Protein AF-F4RNL8-F1 (afdb_monomer)

Structure (mmCIF, N/CA/C/O backbone):
data_AF-F4RNL8-F1
#
_entry.id   AF-F4RNL8-F1
#
loop_
_atom_site.group_PDB
_atom_site.id
_atom_site.type_symbol
_atom_site.label_atom_id
_atom_site.label_alt_id
_atom_site.label_comp_id
_atom_site.label_asym_id
_atom_site.label_entity_id
_atom_site.label_seq_id
_atom_site.pdbx_PDB_ins_code
_atom_site.Cartn_x
_atom_site.Cartn_y
_atom_site.Cartn_z
_atom_site.occupancy
_atom_site.B_iso_or_equiv
_atom_site.auth_seq_id
_atom_site.auth_comp_id
_atom_site.auth_asym_id
_atom_site.auth_atom_id
_atom_site.pdbx_PDB_model_num
ATOM 1 N N . THR A 1 1 ? 5.413 -2.049 4.161 1.00 83.88 1 THR A N 1
ATOM 2 C CA . THR A 1 1 ? 5.158 -0.800 3.401 1.00 83.88 1 THR A CA 1
ATOM 3 C C . THR A 1 1 ? 5.948 0.322 4.050 1.00 83.88 1 THR A C 1
ATOM 5 O O . THR A 1 1 ? 5.922 0.382 5.268 1.00 83.88 1 THR A O 1
ATOM 8 N N . PRO A 1 2 ? 6.685 1.167 3.310 1.00 84.38 2 PRO A N 1
ATOM 9 C CA . PRO A 1 2 ? 7.480 2.242 3.916 1.00 84.38 2 PRO A CA 1
ATOM 10 C C . PRO A 1 2 ? 6.643 3.451 4.366 1.00 84.38 2 PRO A C 1
ATOM 12 O O . PRO A 1 2 ? 7.134 4.284 5.111 1.00 84.38 2 PRO A O 1
ATOM 15 N N . LEU A 1 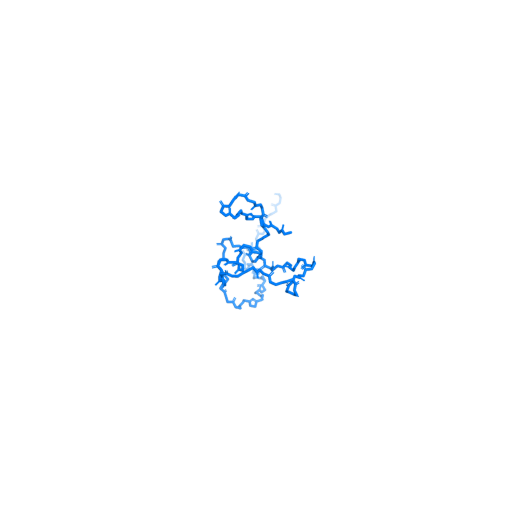3 ? 5.399 3.560 3.893 1.00 91.31 3 LEU A N 1
ATOM 16 C CA . LEU A 1 3 ? 4.457 4.612 4.263 1.00 91.31 3 LEU A CA 1
ATOM 17 C C . LE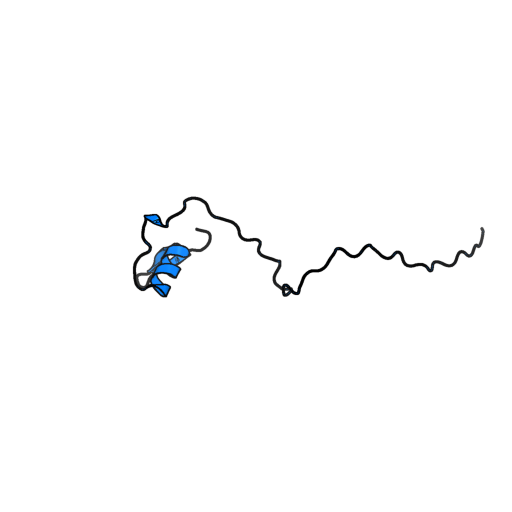U A 1 3 ? 3.074 3.987 4.474 1.00 91.31 3 LEU A C 1
ATOM 19 O O . LEU A 1 3 ? 2.653 3.124 3.688 1.00 91.31 3 LEU A O 1
ATOM 23 N N . TRP A 1 4 ? 2.394 4.417 5.531 1.00 92.81 4 TRP A N 1
ATOM 24 C CA . TRP A 1 4 ? 1.013 4.065 5.839 1.00 92.81 4 TRP A CA 1
ATOM 25 C C . TRP A 1 4 ? 0.099 5.236 5.478 1.00 92.81 4 TRP A C 1
ATOM 27 O O . TRP A 1 4 ? 0.458 6.396 5.657 1.00 92.81 4 TRP A O 1
ATOM 37 N N . ARG A 1 5 ? -1.070 4.924 4.930 1.00 93.06 5 ARG A N 1
ATOM 38 C CA . ARG A 1 5 ? -2.154 5.863 4.623 1.00 93.06 5 ARG A CA 1
ATOM 39 C C . ARG A 1 5 ? -3.355 5.530 5.505 1.00 93.06 5 ARG A C 1
ATOM 41 O O . ARG A 1 5 ? -3.380 4.462 6.109 1.00 93.06 5 ARG A O 1
ATOM 48 N N . ARG A 1 6 ? -4.348 6.412 5.568 1.00 94.50 6 ARG A N 1
ATOM 49 C CA . ARG A 1 6 ? -5.650 6.131 6.189 1.00 94.50 6 ARG A CA 1
ATOM 50 C C . ARG A 1 6 ? -6.744 6.234 5.130 1.00 94.50 6 ARG A C 1
ATOM 52 O O . ARG A 1 6 ? -6.605 7.035 4.207 1.00 94.50 6 ARG A O 1
ATOM 59 N N . ASN A 1 7 ? -7.774 5.399 5.226 1.00 88.12 7 ASN A N 1
ATOM 60 C CA . ASN A 1 7 ? -8.996 5.560 4.431 1.00 88.12 7 ASN A CA 1
ATOM 61 C C . ASN A 1 7 ? -9.970 6.538 5.125 1.00 88.12 7 ASN A C 1
ATOM 63 O O . ASN A 1 7 ? -9.667 7.044 6.206 1.00 88.12 7 ASN A O 1
ATOM 67 N N . GLY A 1 8 ? -11.136 6.794 4.516 1.00 88.00 8 GLY A N 1
ATOM 68 C CA . GLY A 1 8 ? -12.170 7.673 5.088 1.00 88.00 8 GLY A CA 1
ATOM 69 C C . GLY A 1 8 ? -12.733 7.195 6.434 1.00 88.00 8 GLY A C 1
ATOM 70 O O . GLY A 1 8 ? -13.153 8.007 7.245 1.00 88.00 8 GLY A O 1
ATOM 71 N N . GLU A 1 9 ? -12.652 5.894 6.716 1.00 92.00 9 GLU A N 1
ATOM 72 C CA . GLU A 1 9 ? -13.024 5.293 8.007 1.00 92.00 9 GLU A CA 1
ATOM 73 C C . GLU A 1 9 ? -11.887 5.352 9.047 1.00 92.00 9 GLU A C 1
ATOM 75 O O . GLU A 1 9 ? -12.010 4.824 10.149 1.00 92.00 9 GLU A O 1
ATOM 80 N N . GLY A 1 10 ? -10.732 5.929 8.697 1.00 91.50 10 GLY A N 1
ATOM 81 C CA . GLY A 1 10 ? -9.560 6.008 9.568 1.00 91.50 10 GLY A CA 1
ATOM 82 C C . GLY A 1 10 ? -8.736 4.718 9.678 1.00 91.50 10 GLY A C 1
ATOM 83 O O . GLY A 1 10 ? -7.724 4.711 10.384 1.00 91.50 10 GLY A O 1
ATOM 84 N N . LYS A 1 11 ? -9.099 3.647 8.961 1.00 92.62 11 LYS A N 1
ATOM 85 C CA . LYS A 1 11 ? -8.362 2.376 8.927 1.00 92.62 11 LYS A CA 1
ATOM 86 C C . LYS A 1 11 ? -7.019 2.531 8.203 1.00 92.62 11 LYS A C 1
ATOM 88 O O . LYS A 1 11 ? -6.939 3.224 7.181 1.00 92.62 11 LYS A O 1
ATOM 93 N N . PRO A 1 12 ? -5.956 1.865 8.686 1.00 94.19 12 PRO A N 1
ATOM 94 C CA . PRO A 1 12 ? -4.643 1.928 8.062 1.00 94.19 12 PRO A CA 1
ATOM 95 C C . PRO A 1 12 ? -4.623 1.181 6.719 1.00 94.19 12 PRO A C 1
ATOM 97 O O . PRO A 1 12 ? -5.051 0.035 6.610 1.00 94.19 12 PRO A O 1
ATOM 100 N N . LEU A 1 13 ? -4.055 1.817 5.697 1.00 93.88 13 LEU A N 1
ATOM 101 C CA . LEU A 1 13 ? -3.802 1.252 4.375 1.00 93.88 13 LEU A CA 1
ATOM 102 C C . LEU A 1 13 ? -2.316 1.313 4.027 1.00 93.88 13 LEU A C 1
ATOM 104 O O . LEU A 1 13 ? -1.585 2.226 4.413 1.00 93.88 13 LEU A O 1
ATOM 108 N N . CYS A 1 14 ? -1.864 0.359 3.218 1.00 94.44 14 CYS A N 1
ATOM 109 C CA . CYS A 1 14 ? -0.528 0.417 2.641 1.00 94.44 14 CYS A CA 1
ATOM 110 C C . CYS A 1 14 ? -0.422 1.555 1.606 1.00 94.44 14 CYS A C 1
ATOM 112 O O . CYS A 1 14 ? -1.410 1.883 0.947 1.00 94.44 14 CYS A O 1
ATOM 114 N N . ASN A 1 15 ? 0.769 2.131 1.390 1.00 94.50 15 ASN A N 1
ATOM 115 C CA . ASN A 1 15 ? 0.931 3.222 0.417 1.00 94.50 15 ASN A CA 1
ATOM 116 C C . ASN A 1 15 ? 0.465 2.831 -0.994 1.00 94.50 15 ASN A C 1
ATOM 118 O O . ASN A 1 15 ? -0.247 3.594 -1.632 1.00 94.50 15 ASN A O 1
ATOM 122 N N . ALA A 1 16 ? 0.819 1.631 -1.461 1.00 93.81 16 ALA A N 1
ATOM 123 C CA . ALA A 1 16 ? 0.383 1.143 -2.771 1.00 93.81 16 ALA A CA 1
ATOM 124 C C . ALA A 1 16 ? -1.140 0.934 -2.848 1.00 93.81 16 ALA A C 1
ATOM 126 O O . ALA A 1 16 ? -1.733 1.161 -3.892 1.00 93.81 16 ALA A O 1
ATOM 127 N N . CYS A 1 17 ? -1.766 0.523 -1.744 1.00 93.44 17 CYS A N 1
ATOM 128 C CA . CYS A 1 17 ? -3.196 0.252 -1.644 1.00 93.44 17 CYS A CA 1
ATOM 129 C C . CYS A 1 17 ? -3.992 1.560 -1.733 1.00 93.44 17 CYS A C 1
ATOM 131 O O . CYS A 1 17 ? -4.903 1.670 -2.543 1.00 93.44 17 CYS A O 1
ATOM 133 N N . GLY A 1 18 ? -3.593 2.565 -0.945 1.00 94.56 18 GLY A N 1
ATOM 134 C CA . GLY A 1 18 ? -4.242 3.876 -0.957 1.00 94.56 18 GLY A CA 1
ATOM 135 C C . GLY A 1 18 ? -4.017 4.637 -2.263 1.00 94.56 18 GLY A C 1
ATOM 136 O O . GLY A 1 18 ? -4.944 5.249 -2.771 1.00 94.56 18 GLY A O 1
ATOM 137 N N . LEU A 1 19 ? -2.815 4.563 -2.849 1.00 94.00 19 LEU A N 1
ATOM 138 C CA . LEU A 1 19 ? -2.569 5.181 -4.157 1.00 94.00 19 LEU A CA 1
ATOM 139 C C . LEU A 1 19 ? -3.425 4.536 -5.250 1.00 94.00 19 LEU A C 1
ATOM 141 O O . LEU A 1 19 ? -4.066 5.253 -6.005 1.00 94.00 19 LEU A O 1
ATOM 145 N N . PHE A 1 20 ? -3.469 3.204 -5.310 1.00 95.44 20 PHE A N 1
ATOM 146 C CA . PHE A 1 20 ? -4.246 2.498 -6.326 1.00 95.44 20 PHE A CA 1
ATOM 147 C C . PHE A 1 20 ? -5.741 2.824 -6.231 1.00 95.44 20 PHE A C 1
ATOM 149 O O . PHE A 1 20 ? -6.350 3.147 -7.244 1.00 95.44 20 PHE A O 1
ATOM 156 N N . LEU A 1 21 ? -6.304 2.816 -5.018 1.00 93.81 21 LEU A N 1
ATOM 157 C CA . LEU A 1 21 ? -7.707 3.168 -4.801 1.00 93.81 21 LEU A CA 1
ATOM 158 C C . LEU A 1 21 ? -8.010 4.610 -5.231 1.00 93.81 21 LEU A C 1
ATOM 160 O O . LEU A 1 21 ? -9.005 4.843 -5.903 1.00 93.81 21 LEU A O 1
ATOM 164 N N . ASN A 1 22 ? -7.134 5.563 -4.908 1.00 91.25 22 ASN A N 1
ATOM 165 C CA . ASN A 1 22 ? -7.334 6.965 -5.284 1.00 91.25 22 ASN A CA 1
ATOM 166 C C . ASN A 1 22 ? -7.217 7.203 -6.798 1.00 91.25 22 ASN A C 1
ATOM 168 O O . ASN A 1 22 ? -7.876 8.091 -7.323 1.00 91.25 22 ASN A O 1
ATOM 172 N N . LEU A 1 23 ? -6.355 6.450 -7.487 1.00 95.69 23 LEU A N 1
ATOM 173 C CA . LEU A 1 23 ? -6.114 6.594 -8.926 1.00 95.69 23 LEU A CA 1
ATOM 174 C C . LEU A 1 23 ? -7.154 5.853 -9.776 1.00 95.69 23 LEU A C 1
ATOM 176 O O . LEU A 1 23 ? -7.521 6.337 -10.840 1.00 95.69 23 LEU A O 1
ATOM 180 N N . HIS A 1 24 ? -7.607 4.680 -9.327 1.00 95.56 24 HIS A N 1
ATOM 181 C CA . HIS A 1 24 ? -8.453 3.784 -10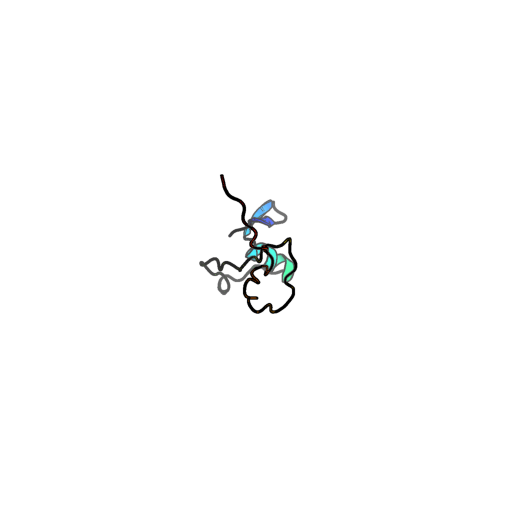.122 1.00 95.56 24 HIS A CA 1
ATOM 182 C C . HIS A 1 24 ? -9.883 3.639 -9.588 1.00 95.56 24 HIS A C 1
ATOM 184 O O . HIS A 1 24 ? -10.712 3.035 -10.259 1.00 95.56 24 HIS A O 1
ATOM 190 N N . GLY A 1 25 ? -10.182 4.125 -8.381 1.00 93.94 25 GLY A N 1
ATOM 191 C CA . GLY A 1 25 ? -11.502 4.002 -7.749 1.00 93.94 25 GLY A CA 1
ATOM 192 C C . GLY A 1 25 ? -11.862 2.589 -7.271 1.00 93.94 25 GLY A C 1
ATOM 193 O O . GLY A 1 25 ? -12.894 2.401 -6.637 1.00 93.94 25 GLY A O 1
ATOM 194 N N . ILE A 1 26 ? -11.009 1.594 -7.528 1.00 92.69 26 ILE A N 1
ATOM 195 C CA . ILE A 1 26 ? -11.215 0.187 -7.165 1.00 92.69 26 ILE A CA 1
ATOM 196 C C . ILE A 1 26 ? -10.102 -0.318 -6.234 1.00 92.69 26 ILE A C 1
ATOM 198 O O . ILE A 1 26 ? -8.987 0.214 -6.251 1.00 92.69 26 ILE A O 1
ATOM 202 N N . PRO A 1 27 ? -10.353 -1.349 -5.404 1.00 90.94 27 PRO A N 1
ATOM 203 C CA . PRO A 1 27 ? -9.326 -1.912 -4.536 1.00 90.94 27 PRO A CA 1
ATOM 204 C C . PRO A 1 27 ? -8.199 -2.573 -5.341 1.00 90.94 27 PRO A C 1
ATOM 206 O O . PRO A 1 27 ? -8.418 -3.175 -6.392 1.00 90.94 27 PRO A O 1
ATOM 209 N N . ARG A 1 28 ? -6.967 -2.494 -4.820 1.00 92.75 28 ARG A N 1
ATOM 210 C CA . ARG A 1 28 ? -5.785 -3.090 -5.460 1.00 92.75 28 ARG A CA 1
ATOM 211 C C . ARG A 1 28 ? -5.920 -4.620 -5.542 1.00 92.75 28 ARG A C 1
ATOM 213 O O . ARG A 1 28 ? -5.976 -5.252 -4.485 1.00 92.75 28 ARG A O 1
ATOM 220 N N . PRO A 1 29 ? -5.871 -5.233 -6.741 1.00 93.19 29 PRO A N 1
ATOM 221 C CA . PRO A 1 29 ? -5.970 -6.682 -6.880 1.00 93.19 29 PRO A CA 1
ATOM 222 C C . PRO A 1 29 ? -4.803 -7.398 -6.194 1.00 93.19 29 PRO A C 1
ATOM 224 O O . PRO A 1 29 ? -3.654 -6.941 -6.243 1.00 93.19 29 PRO A O 1
ATOM 227 N N . ALA A 1 30 ? -5.079 -8.565 -5.607 1.00 89.69 30 ALA A N 1
ATOM 228 C CA . ALA A 1 30 ? -4.078 -9.347 -4.884 1.00 89.69 30 ALA A CA 1
ATOM 229 C C . ALA A 1 30 ? -2.936 -9.848 -5.785 1.00 89.69 30 ALA A C 1
ATOM 231 O O . ALA A 1 30 ? -1.820 -9.982 -5.298 1.00 89.69 30 ALA A O 1
ATOM 232 N N . ALA A 1 31 ? -3.177 -10.062 -7.081 1.00 89.25 31 ALA A N 1
ATOM 233 C CA . ALA A 1 31 ? -2.157 -10.520 -8.030 1.00 89.25 31 ALA A CA 1
ATOM 234 C C . ALA A 1 31 ? -0.989 -9.528 -8.198 1.00 89.25 31 ALA A C 1
ATOM 236 O O . ALA A 1 31 ? 0.143 -9.931 -8.438 1.00 89.25 31 ALA A O 1
ATOM 237 N N . LEU A 1 32 ? -1.234 -8.226 -8.011 1.00 86.38 32 LEU A N 1
ATOM 238 C CA . LEU A 1 32 ? -0.204 -7.188 -8.134 1.00 86.38 32 LEU A CA 1
ATOM 239 C C . LEU A 1 32 ? 0.616 -6.996 -6.853 1.00 86.38 32 LEU A C 1
ATOM 241 O O . LEU A 1 32 ? 1.500 -6.133 -6.817 1.00 86.38 32 LEU A O 1
ATOM 245 N N . LYS A 1 33 ? 0.308 -7.715 -5.766 1.00 88.00 33 LYS A N 1
ATOM 246 C CA . LYS A 1 33 ? 1.033 -7.579 -4.499 1.00 88.00 33 LYS A CA 1
ATOM 247 C C . LYS A 1 33 ? 2.403 -8.257 -4.623 1.00 88.00 33 LYS A C 1
ATOM 249 O O . LYS A 1 33 ? 2.497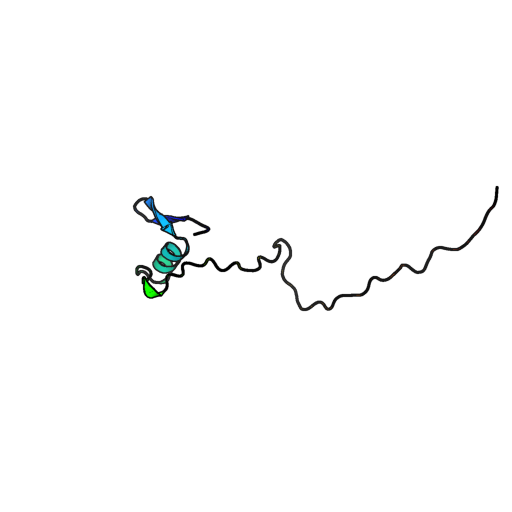 -9.435 -4.931 1.00 88.00 33 LYS A O 1
ATOM 254 N N . SER A 1 34 ? 3.468 -7.509 -4.347 1.00 87.62 34 SER A N 1
ATOM 255 C CA . SER A 1 34 ? 4.819 -8.057 -4.213 1.00 87.62 34 SER A CA 1
ATOM 256 C C . SER A 1 34 ? 5.239 -7.999 -2.751 1.00 87.62 34 SER A C 1
ATOM 258 O O . SER A 1 34 ? 4.965 -7.010 -2.063 1.00 87.62 34 SER A O 1
ATOM 260 N N . THR A 1 35 ? 5.885 -9.064 -2.282 1.00 84.62 35 THR A N 1
ATOM 261 C CA . THR A 1 35 ? 6.441 -9.182 -0.927 1.00 84.62 35 THR A CA 1
ATOM 262 C C . THR A 1 35 ? 7.755 -8.414 -0.779 1.00 84.62 35 THR A C 1
ATOM 264 O O . THR A 1 35 ? 8.095 -7.980 0.320 1.00 84.62 35 THR A O 1
ATOM 267 N N . PHE A 1 36 ? 8.466 -8.169 -1.884 1.00 89.38 36 PHE A N 1
ATOM 268 C CA . PHE A 1 36 ? 9.761 -7.498 -1.883 1.00 89.38 36 PHE A CA 1
ATOM 269 C C . PHE A 1 36 ? 9.627 -5.994 -2.133 1.00 89.38 36 PHE A C 1
ATOM 271 O O . PHE A 1 36 ? 9.099 -5.537 -3.149 1.00 89.38 36 PHE A O 1
ATOM 278 N N . ILE A 1 37 ? 10.164 -5.191 -1.211 1.00 86.94 37 ILE A N 1
ATOM 279 C CA . ILE A 1 37 ? 10.195 -3.732 -1.351 1.00 86.94 37 ILE A CA 1
ATOM 280 C C . ILE A 1 37 ? 11.401 -3.335 -2.211 1.00 86.94 37 ILE A C 1
ATOM 282 O O . ILE A 1 37 ? 12.534 -3.293 -1.731 1.00 86.94 37 ILE A O 1
ATOM 286 N N . LYS A 1 38 ? 11.159 -2.982 -3.479 1.00 88.31 38 LYS A N 1
ATOM 287 C CA . LYS A 1 38 ? 12.202 -2.455 -4.374 1.00 88.31 38 LYS A CA 1
ATOM 288 C C . LYS A 1 38 ? 12.606 -1.035 -3.954 1.00 88.31 38 LYS A C 1
ATOM 290 O O . LYS A 1 38 ? 11.787 -0.112 -3.969 1.00 88.31 38 LYS A O 1
ATOM 295 N N . ARG A 1 39 ? 13.879 -0.845 -3.593 1.00 88.31 39 ARG A N 1
ATOM 296 C CA . ARG A 1 39 ? 14.450 0.480 -3.304 1.00 88.31 39 ARG A CA 1
ATOM 297 C C . ARG A 1 39 ? 14.684 1.233 -4.616 1.00 88.31 39 ARG A C 1
ATOM 299 O O . ARG A 1 39 ? 15.168 0.660 -5.587 1.00 88.31 39 ARG A O 1
ATOM 306 N N . ARG A 1 40 ? 14.336 2.518 -4.645 1.00 87.00 40 ARG A N 1
ATOM 307 C CA . ARG A 1 40 ? 14.684 3.432 -5.743 1.00 87.00 40 ARG A CA 1
ATOM 308 C C . ARG A 1 40 ? 15.908 4.236 -5.324 1.00 87.00 40 ARG A C 1
ATOM 310 O O . ARG A 1 40 ? 15.987 4.612 -4.154 1.00 87.00 40 ARG A O 1
ATOM 317 N N . ASN A 1 41 ? 16.825 4.511 -6.253 1.00 87.19 41 ASN A N 1
ATOM 318 C CA . ASN A 1 41 ? 17.920 5.439 -5.992 1.00 87.19 41 ASN A CA 1
ATOM 319 C C . ASN A 1 41 ? 17.316 6.834 -5.792 1.00 87.19 41 ASN A C 1
ATOM 321 O O . ASN A 1 41 ? 16.909 7.491 -6.750 1.00 87.19 41 ASN A O 1
ATOM 325 N N . ARG A 1 42 ? 17.168 7.248 -4.533 1.00 78.31 42 ARG A N 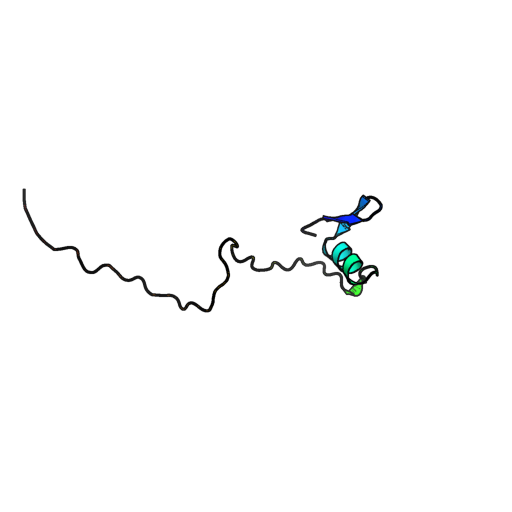1
ATOM 326 C CA . ARG A 1 42 ? 16.787 8.614 -4.195 1.00 78.31 42 ARG A CA 1
ATOM 327 C C . ARG A 1 42 ? 18.044 9.440 -4.418 1.00 78.31 42 ARG A C 1
ATOM 329 O O . ARG A 1 42 ? 18.870 9.540 -3.516 1.00 78.31 42 ARG A O 1
ATOM 336 N N . GLY A 1 43 ? 18.219 9.958 -5.635 1.00 66.31 43 GLY A N 1
ATOM 337 C CA . GLY A 1 43 ? 19.197 11.015 -5.865 1.00 66.31 43 GLY A CA 1
ATOM 338 C C . GLY A 1 43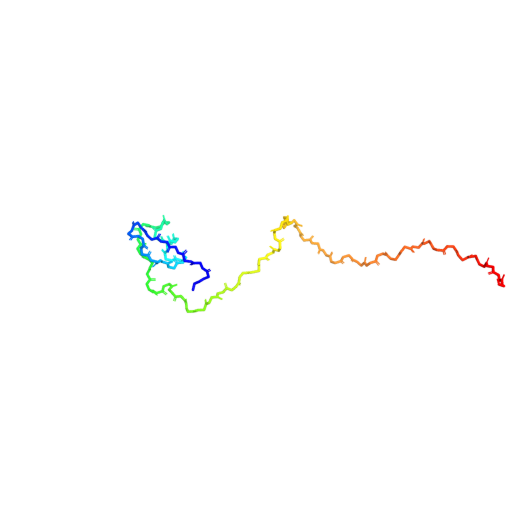 ? 19.004 12.060 -4.770 1.00 66.31 43 GLY A C 1
ATOM 339 O O . GLY A 1 43 ? 17.862 12.426 -4.484 1.00 66.31 43 GLY A O 1
ATOM 340 N N . ARG A 1 44 ? 20.086 12.421 -4.076 1.00 62.84 44 ARG A N 1
ATOM 341 C CA . ARG A 1 44 ? 20.090 13.428 -3.010 1.00 62.84 44 ARG A CA 1
ATOM 342 C C . ARG A 1 44 ? 19.419 14.690 -3.560 1.00 62.84 44 ARG A C 1
ATOM 344 O O . ARG A 1 44 ? 20.025 15.401 -4.347 1.00 62.84 44 ARG A O 1
ATOM 351 N N . ASN A 1 45 ? 18.158 14.919 -3.220 1.00 55.78 45 ASN A N 1
ATOM 352 C CA . ASN A 1 45 ? 17.400 16.067 -3.704 1.00 55.78 45 ASN A CA 1
ATOM 353 C C . ASN A 1 45 ? 17.261 17.012 -2.510 1.00 55.78 45 ASN A C 1
ATOM 355 O O . ASN A 1 45 ? 16.452 16.755 -1.623 1.00 55.78 45 ASN A O 1
ATOM 359 N N . GLY A 1 46 ? 18.207 17.933 -2.328 1.00 55.84 46 GLY A N 1
ATOM 360 C CA . GLY A 1 46 ? 18.047 19.284 -2.871 1.00 55.84 46 GLY A CA 1
ATOM 361 C C . GLY A 1 46 ? 18.828 19.710 -4.118 1.00 55.84 46 GLY A C 1
ATOM 362 O O . GLY A 1 46 ? 18.715 20.879 -4.457 1.00 55.84 46 GLY A O 1
ATOM 363 N N . GLU A 1 47 ? 19.559 18.848 -4.833 1.00 55.78 47 GLU A N 1
ATOM 364 C CA . GLU A 1 47 ? 20.192 19.259 -6.101 1.00 55.78 47 GLU A CA 1
ATOM 365 C C . GLU A 1 47 ? 19.486 18.595 -7.296 1.00 55.78 47 GLU A C 1
ATOM 367 O O . GLU A 1 47 ? 19.320 17.372 -7.350 1.00 55.78 47 GLU A O 1
ATOM 372 N N . LYS A 1 48 ? 19.030 19.398 -8.263 1.00 52.41 48 LYS A N 1
ATOM 373 C CA . LYS A 1 48 ? 18.300 18.912 -9.446 1.00 52.41 48 LYS A CA 1
ATOM 374 C C . LYS A 1 48 ? 19.164 17.945 -10.278 1.00 52.41 48 LYS A C 1
ATOM 376 O O . LYS A 1 48 ? 20.354 18.205 -10.452 1.00 52.41 48 LYS A O 1
ATOM 381 N N . PRO A 1 49 ? 18.604 16.870 -10.872 1.00 48.06 49 PRO A N 1
ATOM 382 C CA . PRO A 1 49 ? 19.383 15.962 -11.703 1.00 48.06 49 PRO A CA 1
ATOM 383 C C . PRO A 1 49 ? 19.557 16.584 -13.095 1.00 48.06 49 PRO A C 1
ATOM 385 O O . PRO A 1 49 ? 18.746 16.382 -13.993 1.00 48.06 49 PRO A O 1
ATOM 388 N N . GLY A 1 50 ? 20.603 17.389 -13.260 1.00 49.97 50 GLY A N 1
ATOM 389 C CA . GLY A 1 50 ? 21.004 17.953 -14.543 1.00 49.97 50 GLY A CA 1
ATOM 390 C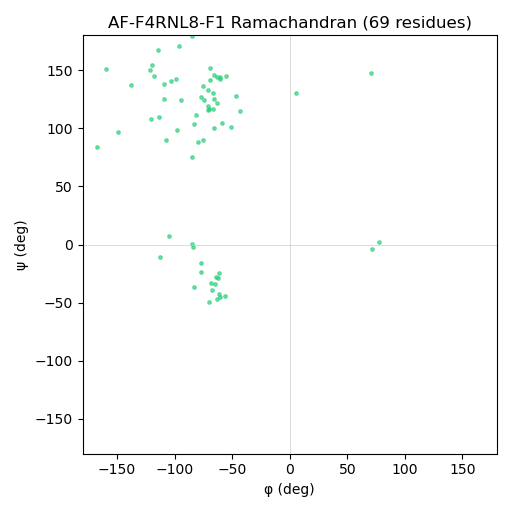 C . GLY A 1 50 ? 22.126 17.145 -15.191 1.00 49.97 50 GLY A C 1
ATOM 391 O O . GLY A 1 50 ? 23.285 17.373 -14.864 1.00 49.97 50 GLY A O 1
ATOM 392 N N . GLY A 1 51 ? 21.762 16.269 -16.134 1.00 48.16 51 GLY A N 1
ATOM 393 C CA . GLY A 1 51 ? 22.584 15.882 -17.291 1.00 48.16 51 GLY A CA 1
ATOM 394 C C . GLY A 1 51 ? 23.834 15.022 -17.047 1.00 48.16 51 GLY A C 1
ATOM 395 O O . GLY A 1 51 ? 24.526 15.125 -16.042 1.00 48.16 51 GLY A O 1
ATOM 396 N N . ASN A 1 52 ? 24.146 14.172 -18.030 1.00 54.97 52 ASN A N 1
ATOM 397 C CA . ASN A 1 52 ? 25.398 13.416 -18.135 1.00 54.97 52 ASN A CA 1
ATOM 398 C C . ASN A 1 52 ? 26.624 14.285 -17.789 1.00 54.97 52 ASN A C 1
ATOM 400 O O . ASN A 1 52 ? 26.959 15.196 -18.544 1.00 54.97 52 ASN A O 1
ATOM 404 N N . LYS A 1 53 ? 27.347 13.970 -16.709 1.00 47.12 53 LYS A N 1
ATOM 405 C CA . LYS A 1 53 ? 28.682 14.526 -16.452 1.00 47.12 53 LYS A CA 1
ATOM 406 C C . LYS A 1 53 ? 29.688 13.383 -16.368 1.00 47.12 53 LYS A C 1
ATOM 408 O O . LYS A 1 53 ? 29.683 12.606 -15.418 1.00 47.12 53 LYS A O 1
ATOM 413 N N . LYS A 1 54 ? 30.534 13.276 -17.400 1.00 53.00 54 LYS A N 1
ATOM 414 C CA . LYS A 1 54 ? 31.758 12.458 -17.377 1.00 53.00 54 LYS A CA 1
ATOM 415 C C . LYS A 1 54 ? 32.618 12.889 -16.173 1.00 53.00 54 LYS A C 1
ATOM 417 O O . LYS A 1 54 ? 32.627 14.083 -15.865 1.00 53.00 54 LYS A O 1
ATOM 422 N N . PRO A 1 55 ? 33.348 11.982 -15.501 1.00 53.59 55 PRO A N 1
ATOM 423 C CA . PRO A 1 55 ? 34.187 12.369 -14.373 1.00 53.59 55 PRO A CA 1
ATOM 424 C C . PRO A 1 55 ? 35.341 13.253 -14.869 1.00 53.59 55 PRO A C 1
ATOM 426 O O . PRO A 1 55 ? 36.171 12.821 -15.670 1.00 53.59 55 PRO A O 1
ATOM 429 N N . ALA A 1 56 ? 35.374 14.509 -14.423 1.00 56.88 56 ALA A N 1
ATOM 430 C CA . ALA A 1 56 ? 36.487 15.415 -14.676 1.00 56.88 56 ALA A CA 1
ATOM 431 C C . ALA A 1 56 ? 37.656 15.055 -13.745 1.00 56.88 56 ALA A C 1
ATOM 433 O O . ALA A 1 56 ? 37.481 14.949 -12.532 1.00 56.88 56 ALA A O 1
ATOM 434 N N . LYS A 1 57 ? 38.844 14.850 -14.324 1.00 53.88 57 LYS A N 1
ATOM 435 C CA . LYS A 1 57 ? 40.101 14.633 -13.591 1.00 53.88 57 LYS A CA 1
ATOM 436 C C . LYS A 1 57 ? 40.424 15.861 -12.717 1.00 53.88 57 LYS A C 1
ATOM 438 O O . LYS A 1 57 ? 40.165 16.981 -13.167 1.00 53.88 57 LYS A O 1
ATOM 443 N N . PRO A 1 58 ? 41.005 15.693 -11.515 1.00 56.56 58 PRO A N 1
ATOM 444 C CA . PRO A 1 58 ? 41.396 16.823 -10.680 1.00 56.56 58 PRO A CA 1
ATOM 445 C C . PRO A 1 58 ? 42.523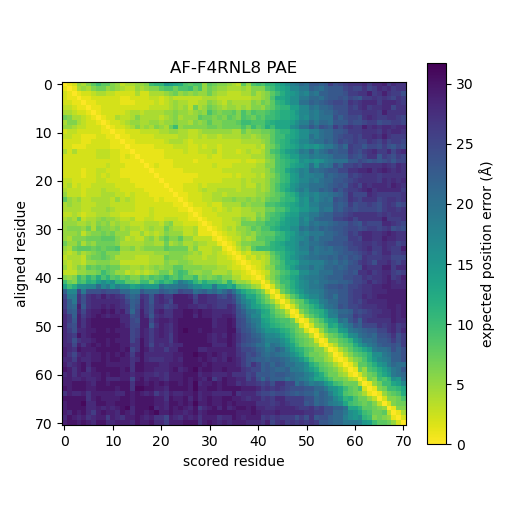 17.615 -11.360 1.00 56.56 58 PRO A C 1
ATOM 447 O O . PRO A 1 58 ? 43.552 17.052 -11.731 1.00 56.56 58 PRO A O 1
ATOM 450 N N . LYS A 1 59 ? 42.314 18.923 -11.551 1.00 59.66 59 LYS A N 1
ATOM 451 C CA . LYS A 1 59 ? 43.360 19.856 -11.983 1.00 59.66 59 LYS A CA 1
ATOM 452 C C . LYS A 1 59 ? 44.171 20.252 -10.752 1.00 59.66 59 LYS A C 1
ATOM 454 O O . LYS A 1 59 ? 43.648 20.927 -9.871 1.00 59.66 59 LYS A O 1
ATOM 459 N N . VAL A 1 60 ? 45.423 19.814 -10.694 1.00 64.44 60 VAL A N 1
ATOM 460 C CA . VAL A 1 60 ? 46.406 20.314 -9.725 1.00 64.44 60 VAL A CA 1
ATOM 461 C C . VAL A 1 60 ? 46.691 21.785 -10.075 1.00 64.44 60 VAL A C 1
ATOM 463 O O . VAL A 1 60 ? 46.911 22.061 -11.259 1.00 64.44 60 VAL A O 1
ATOM 466 N N . PRO A 1 61 ? 46.656 22.746 -9.134 1.00 62.22 61 PRO A N 1
ATOM 467 C CA . PRO A 1 61 ? 47.009 24.129 -9.435 1.00 62.22 61 PRO A CA 1
ATOM 468 C C . PRO A 1 61 ? 48.516 24.220 -9.686 1.00 62.22 61 PRO A C 1
ATOM 470 O O . PRO A 1 61 ? 49.319 23.941 -8.801 1.00 62.22 61 PRO A O 1
ATOM 473 N N . LEU A 1 62 ? 48.903 24.599 -10.901 1.00 69.81 62 LEU A N 1
ATOM 474 C CA . LEU A 1 62 ? 50.289 24.885 -11.255 1.00 69.81 62 LEU A CA 1
ATOM 475 C C . LEU A 1 62 ? 50.604 26.339 -10.879 1.00 69.81 62 LEU A C 1
ATOM 477 O O . LEU A 1 62 ? 50.617 27.186 -11.765 1.00 69.81 62 LEU A O 1
ATOM 481 N N . ASN A 1 63 ? 50.783 26.641 -9.589 1.00 62.56 63 ASN A N 1
ATOM 482 C CA . ASN A 1 63 ? 51.598 27.789 -9.170 1.00 62.56 63 ASN A CA 1
ATOM 483 C C . ASN A 1 63 ? 51.921 27.760 -7.662 1.00 62.56 63 ASN A C 1
ATOM 485 O O . ASN A 1 63 ? 51.254 28.417 -6.870 1.00 62.56 63 ASN A O 1
ATOM 489 N N . GLU A 1 64 ? 52.958 27.025 -7.267 1.00 56.22 64 GLU A N 1
ATOM 490 C CA . GLU A 1 64 ? 53.713 27.343 -6.048 1.00 56.22 64 GLU A CA 1
ATOM 491 C C . GLU A 1 64 ? 55.122 27.761 -6.497 1.00 56.22 64 GLU A C 1
ATOM 493 O O . GLU A 1 64 ? 55.862 26.924 -7.029 1.00 56.22 64 GLU A O 1
ATOM 498 N N . PRO A 1 65 ? 55.493 29.050 -6.386 1.00 63.19 65 PRO A N 1
ATOM 499 C CA . PRO A 1 65 ? 56.827 29.496 -6.739 1.00 63.19 65 PRO A CA 1
ATOM 500 C C . PRO A 1 65 ? 57.834 28.992 -5.705 1.00 63.19 65 PRO A C 1
ATOM 502 O O . PRO A 1 65 ? 57.830 29.371 -4.536 1.00 63.19 65 PRO A O 1
ATOM 505 N N . ILE A 1 66 ? 58.733 28.144 -6.195 1.00 63.81 66 ILE A N 1
ATOM 506 C CA . ILE A 1 66 ? 59.956 27.712 -5.532 1.00 63.81 66 ILE A CA 1
ATOM 507 C C . ILE A 1 66 ? 60.798 28.965 -5.254 1.00 63.81 66 ILE A C 1
ATOM 509 O O . ILE A 1 66 ? 61.416 29.51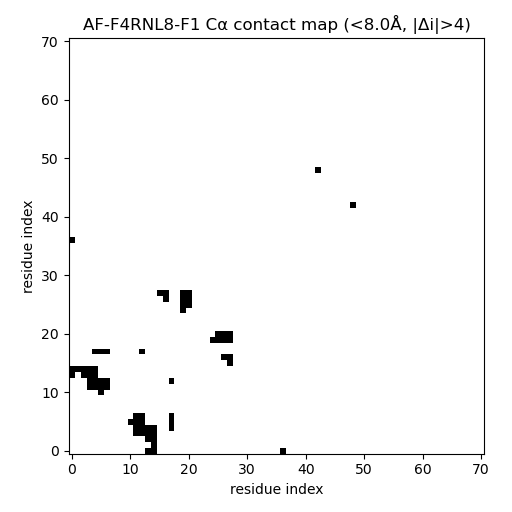4 -6.169 1.00 63.81 66 ILE A O 1
ATOM 513 N N . HIS A 1 67 ? 60.841 29.428 -4.007 1.00 58.66 67 HIS A N 1
ATOM 514 C CA . HIS A 1 67 ? 61.925 30.291 -3.549 1.00 58.66 67 HIS A CA 1
ATOM 515 C C . HIS A 1 67 ? 62.210 30.088 -2.062 1.00 58.66 67 HIS A C 1
ATOM 517 O O . HIS A 1 67 ? 61.537 30.607 -1.177 1.00 58.66 67 HIS A O 1
ATOM 523 N N . SER A 1 68 ? 63.225 29.255 -1.845 1.00 57.53 68 SER A N 1
ATOM 524 C CA . SER A 1 68 ? 64.298 29.422 -0.867 1.00 57.53 68 SER A CA 1
ATOM 525 C C . SER A 1 68 ? 64.192 30.621 0.085 1.00 57.53 68 SER A C 1
ATOM 527 O O . SER A 1 68 ? 64.191 31.775 -0.346 1.00 57.53 68 SER A O 1
ATOM 529 N N . LYS A 1 69 ? 64.360 30.347 1.385 1.00 53.22 69 LYS A N 1
ATOM 530 C CA . LYS A 1 69 ? 65.540 30.856 2.100 1.00 53.22 69 LYS A CA 1
ATOM 531 C C . LYS A 1 69 ? 65.859 30.077 3.388 1.00 53.22 69 LYS A C 1
ATOM 533 O O . LYS A 1 69 ? 64.954 29.476 3.958 1.00 53.22 69 LYS A O 1
ATOM 538 N N . PRO A 1 70 ? 67.151 30.043 3.769 1.00 63.09 70 PRO A N 1
ATOM 539 C CA . PRO A 1 70 ? 67.710 29.202 4.823 1.00 63.09 70 PRO A CA 1
ATOM 540 C C . PRO A 1 70 ? 67.835 29.921 6.181 1.00 63.09 70 PRO A C 1
ATOM 542 O O . PRO A 1 70 ? 67.760 31.149 6.234 1.00 63.09 70 PRO A O 1
ATOM 545 N N . PHE A 1 71 ? 68.167 29.103 7.191 1.00 49.41 71 PHE A N 1
ATOM 546 C CA . PHE A 1 71 ? 68.327 29.339 8.637 1.00 49.41 71 PHE A CA 1
ATOM 547 C C . PHE A 1 71 ? 67.036 29.448 9.449 1.00 49.41 71 PHE A C 1
ATOM 549 O O . PHE A 1 71 ? 66.265 30.409 9.253 1.00 49.41 71 PHE A O 1
#

Nearest PDB structures (foldseek):
  7gat-assembly1_A  TM=8.365E-01  e=8.351E-05  Aspergillus nidulans
  3vek-assembly2_F  TM=9.187E-01  e=5.971E-04  Mus musculus

pLDDT: mean 76.99, std 17.22, range [47.12, 95.69]

Sequence (71 aa):
TPLWRRNGEGKPLCNACGLFLNLHGIPRPAALKSTFIKRRNRGRNGEKPGGNKKPAKPKVPLNEPIHSKPF

Radius of gyration: 27.12 Å; Cα contacts (8 Å, |Δi|>4): 34; chains: 1; bounding box: 81×41×28 Å

Foldseek 3Di:
DVDWDADPVRDIDDPVQVVCCVVPVDGDDPVPDDPDDDDDPPDPPVPDPDDDDDDDDDDDDPDDDDDDDDD

Mean predicted aligned error: 15.52 Å

Solvent-accessible surface area (backbone atoms only — not comparable to full-atom values): 5224 Å² total; per-residue (Å²): 118,99,45,78,36,65,50,97,86,64,49,82,32,44,44,71,45,48,51,37,28,73,75,67,76,44,80,63,62,74,87,78,65,70,93,72,85,82,84,73,89,73,70,72,75,94,56,81,92,75,72,97,73,80,88,77,75,86,79,78,83,91,78,78,85,90,71,87,85,83,137

Organism: Melampsora larici-populina (strain 98AG31 / pathotype 3-4-7) (NCBI:txid747676)

Secondary structure (DSSP, 8-state):
--SEEE-TT--EEEHHHHHHHHHHSSPPPGGG--SS-PPP----TTS------PPPPP-------------

InterPro domains:
  IPR000679 Zinc finger, GATA-type [PF00320] (1-25)
  IPR000679 Zinc finger, GATA-type [PS50114] (1-40)
  IPR000679 Zinc finger, GATA-type [SM00401] (1-37)
  IPR000679 Zinc finger, GATA-type [cd00202] (1-42)
  IPR013088 Zinc finger, NHR/GATA-type [G3DSA:3.30.50.10] (1-46)
  IPR039355 Transcription factor GATA [PTHR10071] (1-53)